Protein AF-A0A443R9B1-F1 (afdb_monomer_lite)

Foldseek 3Di:
DDPPPPPPQPQLQQAQLAEEEEDPDDPPLVVVLVVLNNSSNYHYDPDDDLSHAEYAYPDAPDPRNVVCVVSVHQYAYSVQSVVCSVVSHRDDSPD

InterPro domains:
  IPR001357 BRCT domain [PF00533] (11-84)
  IPR001357 BRCT domain [PS50172] (10-95)
  IPR001357 BRCT domain [SM00292] (12-88)
  IPR036420 BRCT domain superfamily [G3DSA:3.40.50.10190] (9-95)
  IPR036420 BRCT domain superfamily [SSF52113] (6-94)
  IPR045080 XRCC1, first (central) BRCT domain [cd17725] (17-95)

pLDDT: mean 91.02, std 13.95, range [38.59, 98.69]

Radius of gyration: 14.0 Å; chains: 1; bounding box: 49×27×32 Å

Sequence (95 aa):
MKKVTNHNVPFSKVMDKVVFVISGIQNPERRELREKALEMGAKYKADWDDSCTHLICAFVNTPKYLQVIAKKGRIVTKQWINDCHSRKKLLPWRK

Secondary structure (DSSP, 8-state):
----------GGGTTTT-EEEEES--TTHHHHHHHHHHHTT-EE-SS--TT--EEEESSTT-HHHHHHHHTT-EEE-HHHHHHHHHTTS---S--

Organism: NCBI:txid1965070

Structure (mmCIF, N/CA/C/O backbone):
data_AF-A0A443R9B1-F1
#
_entry.id   AF-A0A443R9B1-F1
#
loop_
_atom_site.group_PDB
_atom_site.id
_atom_site.type_symbol
_atom_site.label_atom_id
_atom_site.label_alt_id
_atom_site.label_comp_id
_atom_site.label_asym_id
_atom_site.label_entity_id
_atom_site.label_seq_id
_atom_site.pdbx_PDB_ins_code
_atom_site.Cartn_x
_atom_site.Cartn_y
_atom_site.Cartn_z
_atom_site.occupancy
_atom_site.B_iso_or_equiv
_atom_site.auth_seq_id
_atom_site.auth_comp_id
_atom_site.auth_asym_id
_atom_site.auth_atom_id
_atom_site.pdbx_PDB_model_num
ATOM 1 N N . MET A 1 1 ? -33.689 8.597 9.172 1.00 39.22 1 MET A N 1
ATOM 2 C CA . MET A 1 1 ? -32.714 8.737 10.279 1.00 39.22 1 MET A CA 1
ATOM 3 C C . MET A 1 1 ? -31.354 8.235 9.794 1.00 39.22 1 MET A C 1
ATOM 5 O O . MET A 1 1 ? -31.232 7.052 9.507 1.00 39.22 1 MET A O 1
ATOM 9 N N . LYS A 1 2 ? -30.361 9.113 9.589 1.00 38.59 2 LYS A N 1
ATOM 10 C CA . LYS A 1 2 ? -29.011 8.704 9.157 1.00 38.59 2 LYS A CA 1
ATOM 11 C C . LYS A 1 2 ? -28.205 8.330 10.404 1.00 38.59 2 LYS A C 1
ATOM 13 O O . LYS A 1 2 ? -28.016 9.179 11.268 1.00 38.59 2 LYS A O 1
ATOM 18 N N . LYS A 1 3 ? -27.764 7.071 10.522 1.00 39.88 3 LYS A N 1
ATOM 19 C CA . LYS A 1 3 ? -26.847 6.650 11.592 1.00 39.88 3 LYS A CA 1
ATOM 20 C C . LYS A 1 3 ? -25.526 7.399 11.414 1.00 39.88 3 LYS A C 1
ATOM 22 O O . LYS A 1 3 ? -24.778 7.122 10.482 1.00 39.88 3 LYS A O 1
ATOM 27 N N . VAL A 1 4 ? -25.254 8.352 12.298 1.00 47.00 4 VAL A N 1
ATOM 28 C CA . VAL A 1 4 ? -23.937 8.976 12.430 1.00 47.00 4 VAL A CA 1
ATOM 29 C C . VAL A 1 4 ? -23.057 7.977 13.172 1.00 47.00 4 VAL A C 1
ATOM 31 O O . VAL A 1 4 ? -23.038 7.938 14.398 1.00 47.00 4 VAL A O 1
ATOM 34 N N . THR A 1 5 ? -22.363 7.102 12.449 1.00 45.91 5 THR A N 1
ATOM 35 C CA . THR A 1 5 ? -21.317 6.278 13.061 1.00 45.91 5 THR A CA 1
ATOM 36 C C . THR A 1 5 ? -20.068 7.136 13.187 1.00 45.91 5 THR A C 1
ATOM 38 O O . THR A 1 5 ? -19.212 7.138 12.304 1.00 45.91 5 THR A O 1
ATOM 41 N N . ASN A 1 6 ? -19.963 7.883 14.287 1.00 52.84 6 ASN A N 1
ATOM 42 C CA . ASN A 1 6 ? -18.708 8.507 14.688 1.00 52.84 6 ASN A CA 1
ATOM 43 C C . ASN A 1 6 ? -17.796 7.404 15.247 1.00 52.84 6 ASN A C 1
ATOM 45 O O . ASN A 1 6 ? -17.685 7.212 16.452 1.00 52.84 6 ASN A O 1
ATOM 49 N N . HIS A 1 7 ? -17.251 6.568 14.363 1.00 59.44 7 HIS A N 1
ATOM 50 C CA . HIS A 1 7 ? -16.241 5.584 14.736 1.00 59.44 7 HIS A CA 1
ATOM 51 C C . HIS A 1 7 ? -14.894 6.243 14.500 1.00 59.44 7 HIS A C 1
ATOM 53 O O . HIS A 1 7 ? -14.421 6.317 13.366 1.00 59.44 7 HIS A O 1
ATOM 59 N N . ASN A 1 8 ? -14.294 6.751 15.573 1.00 76.00 8 ASN A N 1
ATOM 60 C CA . ASN A 1 8 ? -12.902 7.162 15.539 1.00 76.00 8 ASN A CA 1
ATOM 61 C C . ASN A 1 8 ? -12.060 5.880 15.431 1.00 76.00 8 ASN A C 1
ATOM 63 O O . ASN A 1 8 ? -11.694 5.277 16.438 1.00 76.00 8 ASN A O 1
ATOM 67 N N . VAL A 1 9 ? -11.874 5.383 14.204 1.00 84.38 9 VAL A N 1
ATOM 68 C CA . VAL A 1 9 ? -11.035 4.213 13.929 1.00 84.38 9 VAL A CA 1
ATOM 69 C C . VAL A 1 9 ? -9.634 4.535 14.458 1.00 84.38 9 VAL A C 1
ATOM 71 O O . VAL A 1 9 ? -9.092 5.579 14.084 1.00 84.38 9 VAL A O 1
ATOM 74 N N . PRO A 1 10 ? -9.035 3.695 15.325 1.00 94.62 10 PRO A N 1
ATOM 75 C CA . PRO A 1 10 ? -7.673 3.920 15.793 1.00 94.62 10 PRO A CA 1
ATOM 76 C C . PRO A 1 10 ? -6.723 4.110 14.611 1.00 94.62 10 PRO A C 1
ATOM 78 O O . PRO A 1 10 ? -6.877 3.443 13.588 1.00 94.62 10 PRO A O 1
ATOM 81 N N . PHE A 1 11 ? -5.721 4.982 14.746 1.00 95.44 11 PHE A N 1
ATOM 82 C CA . PHE A 1 11 ? -4.781 5.255 13.653 1.00 95.44 11 PHE A CA 1
ATOM 83 C C . PHE A 1 11 ? -4.145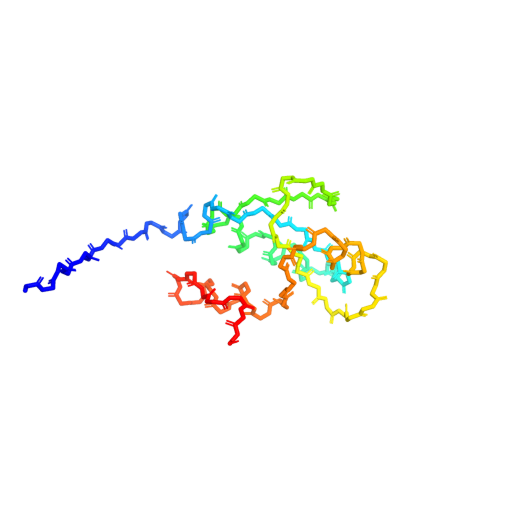 3.965 13.106 1.00 95.44 11 PHE A C 1
ATOM 85 O O . PHE A 1 11 ? -4.142 3.746 11.900 1.00 95.44 11 PHE A O 1
ATOM 92 N N . SER A 1 12 ? -3.781 3.042 14.000 1.00 97.19 12 SER A N 1
ATOM 93 C CA . SER A 1 12 ? -3.257 1.699 13.705 1.00 97.19 12 SER A CA 1
ATOM 94 C C . SER A 1 12 ? -4.249 0.714 13.079 1.00 97.19 12 SER A C 1
ATOM 96 O O . SER A 1 12 ? -3.923 -0.456 12.883 1.00 97.19 12 SER A O 1
ATOM 98 N N . LYS A 1 13 ? -5.474 1.149 12.789 1.00 96.94 13 LYS A N 1
ATOM 99 C CA . LYS A 1 13 ? -6.511 0.376 12.097 1.00 96.94 13 LYS A CA 1
ATOM 100 C C . LYS A 1 13 ? -6.990 1.045 10.813 1.00 96.94 13 LYS A C 1
ATOM 102 O O . LYS A 1 13 ? -7.817 0.470 10.111 1.00 96.94 13 LYS A O 1
ATOM 107 N N . VAL A 1 14 ? -6.458 2.219 10.468 1.00 96.94 14 VAL A N 1
ATOM 108 C CA . VAL A 1 14 ? -6.823 2.958 9.250 1.00 96.94 14 VAL A CA 1
ATOM 109 C C . VAL A 1 14 ? -6.596 2.114 7.989 1.00 96.94 14 VAL A C 1
ATOM 111 O O . VAL A 1 14 ? -7.389 2.179 7.053 1.00 96.94 14 VAL A O 1
ATOM 114 N N . MET A 1 15 ? -5.546 1.294 7.969 1.00 97.88 15 MET A N 1
ATOM 115 C CA . MET A 1 15 ? -5.144 0.445 6.848 1.00 97.88 15 MET A CA 1
ATOM 116 C C . MET A 1 15 ? -5.151 -1.058 7.181 1.00 97.88 15 MET A C 1
ATOM 118 O O . MET A 1 15 ? -4.433 -1.818 6.538 1.00 97.88 15 MET A O 1
ATOM 122 N N . ASP A 1 16 ? -5.961 -1.533 8.135 1.00 96.81 16 ASP A N 1
ATOM 123 C CA . ASP A 1 16 ? -5.882 -2.932 8.610 1.00 96.81 16 ASP A CA 1
ATOM 124 C C . ASP A 1 16 ? -6.113 -4.013 7.525 1.00 96.81 16 ASP A C 1
ATOM 126 O O . ASP A 1 16 ? -5.600 -5.129 7.634 1.00 96.81 16 ASP A O 1
ATOM 130 N N . LYS A 1 17 ? -6.833 -3.674 6.445 1.00 97.12 17 LYS A N 1
ATOM 131 C CA . LYS A 1 17 ? -7.076 -4.542 5.271 1.00 97.12 17 LYS A CA 1
ATOM 132 C C . LYS A 1 17 ? -6.077 -4.332 4.129 1.00 97.12 17 LYS A C 1
ATOM 134 O O . LYS A 1 17 ? -6.245 -4.892 3.042 1.00 97.12 17 LYS A O 1
ATOM 139 N N . VAL A 1 18 ? -5.066 -3.489 4.319 1.00 98.19 18 VAL A N 1
ATOM 140 C CA . VAL A 1 18 ? -4.042 -3.210 3.309 1.00 98.19 18 VAL A CA 1
ATOM 141 C C . VAL A 1 18 ? -2.870 -4.162 3.516 1.00 98.19 18 VAL A C 1
ATOM 143 O O . VAL A 1 18 ? -2.214 -4.145 4.552 1.00 98.19 18 VAL A O 1
ATOM 146 N N . VAL A 1 19 ? -2.578 -4.966 2.498 1.00 98.50 19 VAL A N 1
ATOM 147 C CA . VAL A 1 19 ? -1.355 -5.764 2.393 1.00 98.50 19 VAL A CA 1
ATOM 148 C C . VAL A 1 19 ? -0.626 -5.241 1.167 1.00 98.50 19 VAL A C 1
ATOM 150 O O . VAL A 1 19 ? -1.195 -5.257 0.073 1.00 98.50 19 VAL A O 1
ATOM 153 N N . PHE A 1 20 ? 0.577 -4.704 1.333 1.00 98.44 20 PHE A N 1
ATOM 154 C CA . PHE A 1 20 ? 1.227 -3.939 0.277 1.00 98.44 20 PHE A CA 1
ATOM 155 C C . PHE A 1 20 ? 2.666 -4.352 -0.007 1.00 98.44 20 PHE A C 1
ATOM 157 O O . PHE A 1 20 ? 3.389 -4.851 0.856 1.00 98.44 20 PHE A O 1
ATOM 164 N N . VAL A 1 21 ? 3.075 -4.070 -1.243 1.00 97.69 21 VAL A N 1
ATOM 165 C CA . VAL A 1 21 ? 4.442 -4.227 -1.752 1.00 97.69 21 VAL A CA 1
ATOM 166 C C . VAL A 1 21 ? 4.913 -2.884 -2.312 1.00 97.69 21 VAL A C 1
ATOM 168 O O . VAL A 1 21 ? 4.104 -2.101 -2.808 1.00 97.69 21 VAL A O 1
ATOM 171 N N . ILE A 1 22 ? 6.220 -2.615 -2.259 1.00 97.62 22 ILE A N 1
ATOM 172 C CA . ILE A 1 22 ? 6.838 -1.406 -2.829 1.00 97.62 22 ILE A CA 1
ATOM 173 C C . ILE A 1 22 ? 7.711 -1.776 -4.040 1.00 97.62 22 ILE A C 1
ATOM 175 O O . ILE A 1 22 ? 8.511 -2.714 -3.968 1.00 97.62 22 ILE A O 1
ATOM 179 N N . SER A 1 23 ? 7.599 -1.015 -5.135 1.00 95.56 23 SER A N 1
ATOM 180 C CA . SER A 1 23 ? 8.422 -1.163 -6.346 1.00 95.56 23 SER A CA 1
ATOM 181 C C . SER A 1 23 ? 8.924 0.179 -6.874 1.00 95.56 23 SER A C 1
ATOM 183 O O . SER A 1 23 ? 8.161 1.141 -6.949 1.00 95.56 23 SER A O 1
ATOM 185 N N . GLY A 1 24 ? 10.192 0.229 -7.293 1.00 94.25 24 GLY A N 1
ATOM 186 C CA . GLY A 1 24 ? 10.782 1.421 -7.915 1.00 94.25 24 GLY A CA 1
ATOM 187 C C . GLY A 1 24 ? 11.073 2.577 -6.952 1.00 94.25 24 GLY A C 1
ATOM 188 O O . GLY A 1 24 ? 11.313 3.685 -7.409 1.00 94.25 24 GLY A O 1
ATOM 189 N N . ILE A 1 25 ? 11.048 2.337 -5.637 1.00 95.31 25 ILE A N 1
ATOM 190 C CA . ILE A 1 25 ? 11.368 3.328 -4.598 1.00 95.31 25 ILE A CA 1
ATOM 191 C C . ILE A 1 25 ? 12.607 2.855 -3.832 1.00 95.31 25 ILE A C 1
ATOM 193 O O . ILE A 1 25 ? 12.665 1.693 -3.410 1.00 95.31 25 ILE A O 1
ATOM 197 N N . GLN A 1 26 ? 13.576 3.754 -3.661 1.00 95.38 26 GLN A N 1
ATOM 198 C CA . GLN A 1 26 ? 14.861 3.504 -3.002 1.00 95.38 26 GLN A CA 1
ATOM 199 C C . GLN A 1 26 ? 14.851 3.948 -1.535 1.00 95.38 26 GLN A C 1
ATOM 201 O O . GLN A 1 26 ? 13.975 4.693 -1.099 1.00 95.38 26 GLN A O 1
ATOM 206 N N . ASN A 1 27 ? 15.829 3.486 -0.756 1.00 95.75 27 ASN A N 1
ATOM 207 C CA . ASN A 1 27 ? 16.062 4.011 0.591 1.00 95.75 27 ASN A CA 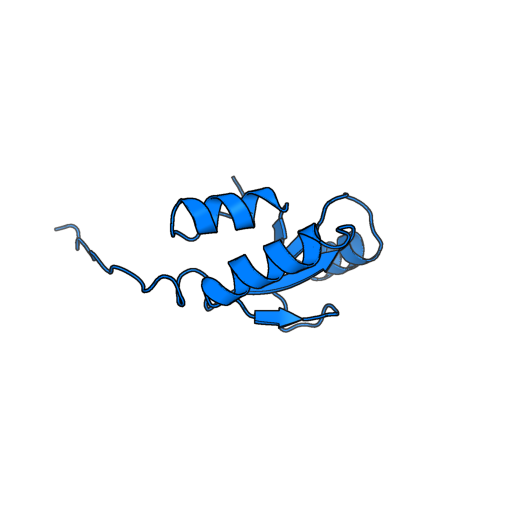1
ATOM 208 C C . ASN A 1 27 ? 16.631 5.445 0.517 1.00 95.75 27 ASN A C 1
ATOM 210 O O . ASN A 1 27 ? 17.368 5.733 -0.427 1.00 95.75 27 ASN A O 1
ATOM 214 N N . PRO A 1 28 ? 16.330 6.331 1.490 1.00 96.94 28 PRO A N 1
ATOM 215 C CA . PRO A 1 28 ? 15.548 6.093 2.714 1.00 96.94 28 PRO A CA 1
ATOM 216 C C . PRO A 1 28 ? 14.021 6.109 2.515 1.00 96.94 28 PRO A C 1
ATOM 218 O O . PRO A 1 28 ? 13.302 5.518 3.317 1.00 96.94 28 PRO A O 1
ATOM 221 N N . GLU A 1 29 ? 13.519 6.673 1.415 1.00 97.38 29 GLU A N 1
ATOM 222 C CA . GLU A 1 29 ? 12.079 6.869 1.168 1.00 97.38 29 GLU A CA 1
ATOM 223 C C . GLU A 1 29 ? 11.260 5.564 1.240 1.00 97.38 29 GLU A C 1
ATOM 225 O O . GLU A 1 29 ? 10.159 5.527 1.794 1.00 97.38 29 GLU A O 1
ATOM 230 N N . ARG A 1 30 ? 11.804 4.450 0.733 1.00 97.94 30 ARG A N 1
ATOM 231 C CA . ARG A 1 30 ? 11.174 3.122 0.825 1.00 97.94 30 ARG A CA 1
ATOM 232 C C . ARG A 1 30 ? 10.897 2.722 2.275 1.00 97.94 30 ARG A C 1
ATOM 234 O O . ARG A 1 30 ? 9.847 2.140 2.557 1.00 97.94 30 ARG A O 1
ATOM 241 N N . ARG A 1 31 ? 11.847 2.989 3.174 1.00 98.31 31 ARG A N 1
ATOM 242 C CA . ARG A 1 31 ? 11.731 2.669 4.598 1.00 98.31 31 ARG A CA 1
ATOM 243 C C . ARG A 1 31 ? 10.648 3.526 5.242 1.00 98.31 31 ARG A C 1
ATOM 245 O O . ARG A 1 31 ? 9.771 2.964 5.888 1.00 98.31 31 ARG A O 1
ATOM 252 N N . GLU A 1 32 ? 10.664 4.829 4.989 1.00 98.38 32 GLU A N 1
ATOM 253 C CA . GLU A 1 32 ? 9.691 5.777 5.543 1.00 98.38 32 GLU A CA 1
ATOM 254 C C . GLU A 1 32 ? 8.256 5.454 5.111 1.00 98.38 32 GLU A C 1
ATOM 256 O O . GLU A 1 32 ? 7.340 5.426 5.931 1.00 98.38 32 GLU A O 1
ATOM 261 N N . LEU A 1 33 ? 8.040 5.150 3.825 1.00 98.38 33 LEU A N 1
ATOM 262 C CA . LEU A 1 33 ? 6.721 4.751 3.325 1.00 98.38 33 LEU A CA 1
ATOM 263 C C . LEU A 1 33 ? 6.233 3.457 3.969 1.00 98.38 33 LEU A C 1
ATOM 265 O O . LEU A 1 33 ? 5.049 3.332 4.288 1.00 98.38 33 LEU A O 1
ATOM 269 N N . ARG A 1 34 ? 7.140 2.492 4.162 1.00 98.62 34 ARG A N 1
ATOM 270 C CA . ARG A 1 34 ? 6.813 1.247 4.851 1.00 98.62 34 ARG A CA 1
ATOM 271 C C . ARG A 1 34 ? 6.408 1.526 6.296 1.00 98.62 34 ARG A C 1
ATOM 273 O O . ARG A 1 34 ? 5.373 1.028 6.716 1.00 98.62 34 ARG A O 1
ATOM 280 N N . GLU A 1 35 ? 7.191 2.312 7.028 1.00 98.69 35 GLU A N 1
ATOM 281 C CA . GLU A 1 35 ? 6.929 2.647 8.433 1.00 98.69 35 GLU A CA 1
ATOM 282 C C . GLU A 1 35 ? 5.579 3.360 8.593 1.00 98.69 35 GLU A C 1
ATOM 284 O O . GLU A 1 35 ? 4.727 2.863 9.325 1.00 98.69 35 GLU A O 1
ATOM 289 N N . LYS A 1 36 ? 5.299 4.401 7.797 1.00 98.62 36 LYS A N 1
ATOM 290 C CA . LYS A 1 36 ? 3.997 5.099 7.802 1.00 98.62 36 LYS A CA 1
ATOM 291 C C . LYS A 1 36 ? 2.811 4.163 7.562 1.00 98.62 36 LYS A C 1
ATOM 293 O O . LYS A 1 36 ? 1.773 4.287 8.208 1.00 98.62 36 LYS A O 1
ATOM 298 N N . ALA A 1 37 ? 2.931 3.237 6.613 1.00 98.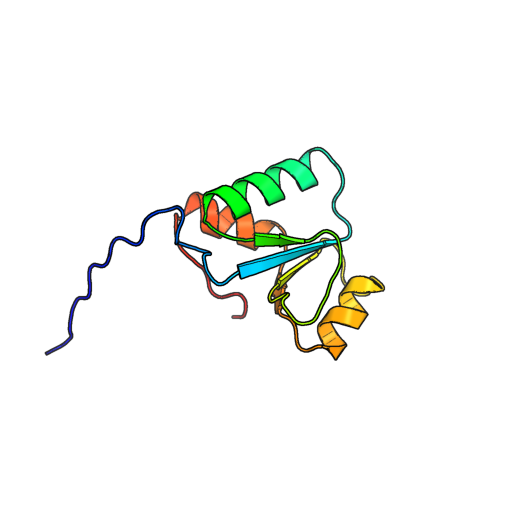56 37 ALA A N 1
ATOM 299 C CA . ALA A 1 37 ? 1.861 2.288 6.318 1.00 98.56 37 ALA A CA 1
ATOM 300 C C . ALA A 1 37 ? 1.655 1.278 7.462 1.00 98.56 37 ALA A C 1
ATOM 302 O O . ALA A 1 37 ? 0.513 0.979 7.817 1.00 98.56 37 ALA A O 1
ATOM 303 N N . LEU A 1 38 ? 2.745 0.778 8.057 1.00 98.62 38 LEU A N 1
ATOM 304 C CA . LEU A 1 38 ? 2.699 -0.130 9.208 1.00 98.62 38 LEU A CA 1
ATOM 305 C C . LEU A 1 38 ? 2.095 0.552 10.445 1.00 98.62 38 LEU A C 1
ATOM 307 O O . LEU A 1 38 ? 1.263 -0.052 11.118 1.00 98.62 38 LEU A O 1
ATOM 311 N N . GLU A 1 39 ? 2.433 1.819 10.705 1.00 98.44 39 GLU A N 1
ATOM 312 C CA . GLU A 1 39 ? 1.823 2.632 11.770 1.00 98.44 39 GLU A CA 1
ATOM 313 C C . GLU A 1 39 ? 0.303 2.755 11.618 1.00 98.44 39 GLU A C 1
ATOM 315 O O . GLU A 1 39 ? -0.411 2.809 12.617 1.00 98.44 39 GLU A O 1
ATOM 320 N N . MET A 1 40 ? -0.196 2.760 10.376 1.00 98.50 40 MET A N 1
ATOM 321 C CA . MET A 1 40 ? -1.627 2.778 10.064 1.00 98.50 40 MET A CA 1
ATOM 322 C C . MET A 1 40 ? -2.296 1.393 10.110 1.00 98.50 40 MET A C 1
ATOM 324 O O . MET A 1 40 ? -3.499 1.282 9.868 1.00 98.50 40 MET A O 1
ATOM 328 N N . GLY A 1 41 ? -1.549 0.328 10.407 1.00 98.25 41 GLY A N 1
ATOM 329 C CA . GLY A 1 41 ? -2.063 -1.041 10.496 1.00 98.25 41 GLY A CA 1
ATOM 330 C C . GLY A 1 41 ? -1.963 -1.868 9.220 1.00 98.25 41 GLY A C 1
ATOM 331 O O . GLY A 1 41 ? -2.473 -2.989 9.195 1.00 98.25 41 GLY A O 1
ATOM 332 N N . ALA A 1 42 ? -1.328 -1.352 8.166 1.00 98.50 42 ALA A N 1
ATOM 333 C CA . ALA A 1 42 ? -1.084 -2.139 6.965 1.00 98.50 42 ALA A CA 1
ATOM 334 C C . ALA A 1 42 ? -0.084 -3.275 7.238 1.00 98.50 42 ALA A C 1
ATOM 336 O O . ALA A 1 42 ? 0.673 -3.255 8.207 1.00 98.50 42 ALA A O 1
ATOM 337 N N . LYS A 1 43 ? -0.028 -4.253 6.333 1.0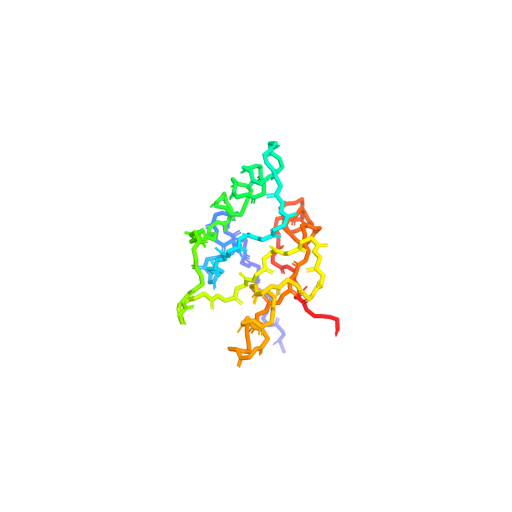0 98.69 43 LYS A N 1
ATOM 338 C CA . LYS A 1 43 ? 0.975 -5.326 6.332 1.00 98.69 43 LYS A CA 1
ATOM 339 C C . LYS A 1 43 ? 1.885 -5.181 5.122 1.00 98.69 43 LYS A C 1
ATOM 341 O O . LYS A 1 43 ? 1.407 -5.035 4.003 1.00 98.69 43 LYS A O 1
ATOM 346 N N . TYR A 1 44 ? 3.192 -5.249 5.336 1.00 98.44 44 TYR A N 1
ATOM 347 C CA . TYR A 1 44 ? 4.183 -5.172 4.263 1.00 98.44 44 TYR A CA 1
ATOM 348 C C . TYR A 1 44 ? 4.639 -6.567 3.824 1.00 98.44 44 TYR A C 1
ATOM 350 O O . TYR A 1 44 ? 4.870 -7.433 4.667 1.00 98.44 44 TYR A O 1
ATOM 358 N N . LYS A 1 45 ? 4.844 -6.755 2.515 1.00 97.94 45 LYS A N 1
ATOM 359 C CA . LYS A 1 45 ? 5.514 -7.929 1.937 1.00 97.94 45 LYS A CA 1
ATOM 360 C C . LYS A 1 45 ? 6.599 -7.492 0.952 1.00 97.94 45 LYS A C 1
ATOM 362 O O . LYS A 1 45 ? 6.467 -6.473 0.274 1.00 97.94 45 LYS A O 1
ATOM 367 N N . ALA A 1 46 ? 7.692 -8.254 0.889 1.00 94.75 46 ALA A N 1
ATOM 368 C CA . ALA A 1 46 ? 8.791 -7.983 -0.043 1.00 94.75 46 ALA A CA 1
ATOM 369 C C . ALA A 1 46 ? 8.377 -8.243 -1.502 1.00 94.75 46 ALA A C 1
ATOM 371 O O . ALA A 1 46 ? 8.675 -7.439 -2.395 1.00 94.75 46 ALA A O 1
ATOM 372 N N . ASP A 1 47 ? 7.608 -9.313 -1.700 1.00 93.75 47 ASP A N 1
ATOM 373 C CA . ASP A 1 47 ? 7.138 -9.781 -2.997 1.00 93.75 47 ASP A CA 1
ATOM 374 C C . ASP A 1 47 ? 5.625 -9.944 -3.035 1.00 93.75 47 ASP A C 1
ATOM 376 O O . ASP A 1 47 ? 4.948 -10.017 -2.006 1.00 93.75 47 ASP A O 1
ATOM 380 N N . TRP A 1 48 ? 5.094 -9.922 -4.256 1.00 95.12 48 TRP A N 1
ATOM 381 C CA . TRP A 1 48 ? 3.664 -10.008 -4.494 1.00 95.12 48 TRP A CA 1
ATOM 382 C C . TRP A 1 48 ? 3.192 -11.459 -4.492 1.00 95.12 48 TRP A C 1
ATOM 384 O O . TRP A 1 48 ? 3.651 -12.262 -5.303 1.00 95.12 48 TRP A O 1
ATOM 394 N N . ASP A 1 49 ? 2.190 -11.753 -3.670 1.00 94.69 49 ASP A N 1
ATOM 395 C CA . ASP A 1 49 ? 1.397 -12.975 -3.751 1.00 94.69 49 ASP A CA 1
ATOM 396 C C . ASP A 1 49 ? -0.101 -12.663 -3.670 1.00 94.69 49 ASP A C 1
ATOM 398 O O . ASP A 1 49 ? -0.513 -11.503 -3.691 1.00 94.69 49 ASP A O 1
ATOM 402 N N . ASP A 1 50 ? -0.930 -13.700 -3.614 1.00 93.88 50 ASP A N 1
ATOM 403 C CA . ASP A 1 50 ? -2.385 -13.555 -3.711 1.00 93.88 50 ASP A CA 1
ATOM 404 C C . ASP A 1 50 ? -3.025 -12.954 -2.448 1.00 93.88 50 ASP A C 1
ATOM 406 O O . ASP A 1 50 ? -4.200 -12.595 -2.462 1.00 93.88 50 ASP A O 1
ATOM 410 N N . SER A 1 51 ? -2.253 -12.768 -1.369 1.00 95.88 51 SER A N 1
ATOM 411 C CA . SER A 1 51 ? -2.704 -12.026 -0.185 1.00 95.88 51 SER A CA 1
ATOM 412 C C . SER A 1 51 ? -2.516 -10.508 -0.313 1.00 95.88 51 SER A C 1
A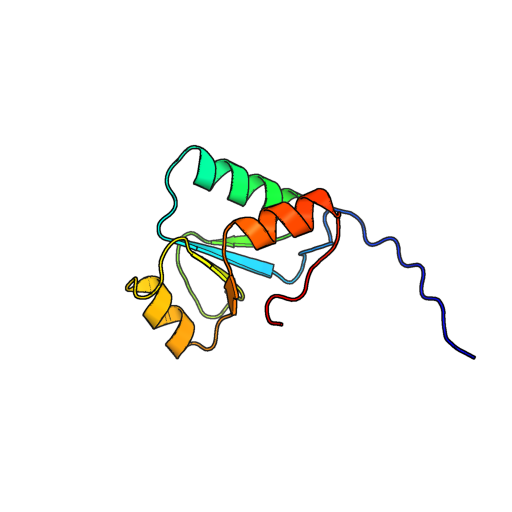TOM 414 O O . SER A 1 51 ? -3.069 -9.751 0.489 1.00 95.88 51 SER A O 1
ATOM 416 N N . CYS A 1 52 ? -1.731 -10.043 -1.292 1.00 97.44 52 CYS A N 1
ATOM 417 C CA . CYS A 1 52 ? -1.455 -8.625 -1.493 1.00 97.44 52 CYS A CA 1
ATOM 418 C C . CYS A 1 52 ? -2.662 -7.891 -2.083 1.00 97.44 52 CYS A C 1
ATOM 420 O O . CYS A 1 52 ? -3.336 -8.369 -2.991 1.00 97.44 52 CYS A O 1
ATOM 422 N N . THR A 1 53 ? -2.905 -6.674 -1.600 1.00 97.50 53 THR A N 1
ATOM 423 C CA . THR A 1 53 ? -4.003 -5.821 -2.065 1.00 97.50 53 THR A CA 1
ATOM 424 C C . THR A 1 53 ? -3.520 -4.581 -2.811 1.00 97.50 53 THR A C 1
ATOM 426 O O . THR A 1 53 ? -4.209 -4.147 -3.736 1.00 97.50 53 THR A O 1
ATOM 429 N N . HIS A 1 54 ? -2.356 -4.016 -2.453 1.00 97.94 54 HIS A N 1
ATOM 430 C CA . HIS A 1 54 ? -1.849 -2.769 -3.043 1.00 97.94 54 HIS A CA 1
ATOM 431 C C . HIS A 1 54 ? -0.370 -2.841 -3.449 1.00 97.94 54 HIS A C 1
ATOM 433 O O . HIS A 1 54 ? 0.481 -3.325 -2.708 1.00 97.94 54 HIS A O 1
ATOM 439 N N . LEU A 1 55 ? -0.040 -2.305 -4.619 1.00 97.62 55 LEU A N 1
ATOM 440 C CA . LEU A 1 55 ? 1.322 -2.023 -5.049 1.00 97.62 55 LEU A CA 1
ATOM 441 C C . LEU A 1 55 ? 1.558 -0.518 -4.944 1.00 97.62 55 LEU A C 1
ATOM 443 O O . LEU A 1 55 ? 0.888 0.261 -5.622 1.00 97.62 55 LEU A O 1
ATOM 447 N N . ILE A 1 56 ? 2.537 -0.122 -4.135 1.00 97.50 56 ILE A N 1
ATOM 448 C CA . ILE A 1 56 ? 3.050 1.247 -4.113 1.00 97.50 56 ILE A CA 1
ATOM 449 C C . ILE A 1 56 ? 4.156 1.328 -5.162 1.00 97.50 56 ILE A C 1
ATOM 451 O O . ILE A 1 56 ? 5.193 0.671 -5.024 1.00 97.50 56 ILE A O 1
ATOM 455 N N . CYS A 1 57 ? 3.939 2.095 -6.227 1.00 94.44 57 CYS A N 1
ATOM 456 C CA . CYS A 1 57 ? 4.865 2.144 -7.353 1.00 94.44 57 CYS A CA 1
ATOM 457 C C . CYS A 1 57 ? 5.230 3.575 -7.742 1.00 94.44 57 CYS A C 1
ATOM 459 O O . CYS A 1 57 ? 4.364 4.448 -7.796 1.00 94.44 57 CYS A O 1
ATOM 461 N N . ALA A 1 58 ? 6.514 3.803 -8.023 1.00 90.19 58 ALA A N 1
ATOM 462 C CA . ALA A 1 58 ? 6.999 5.078 -8.553 1.00 90.19 58 ALA A CA 1
ATOM 463 C C . ALA A 1 58 ? 6.767 5.221 -10.065 1.00 90.19 58 ALA A C 1
ATOM 465 O O . ALA A 1 58 ? 6.551 6.330 -10.545 1.00 90.19 58 ALA A O 1
ATOM 466 N N . PHE A 1 59 ? 6.790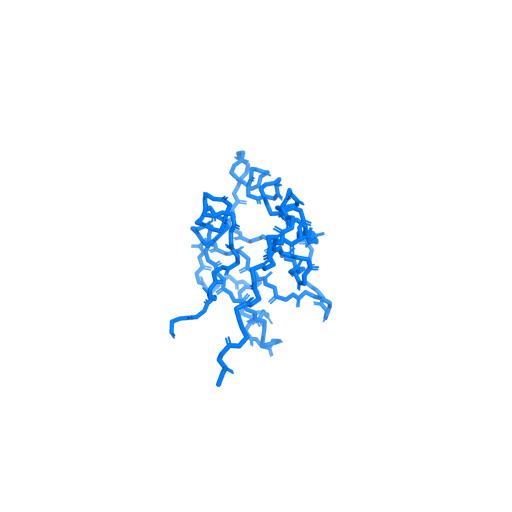 4.109 -10.807 1.00 87.44 59 PHE A N 1
ATOM 467 C CA . PHE A 1 59 ? 6.772 4.108 -12.268 1.00 87.44 59 PHE A CA 1
ATOM 468 C C . PHE A 1 59 ? 5.760 3.098 -12.806 1.00 87.44 59 PHE A C 1
ATOM 470 O O . PHE A 1 59 ? 5.643 1.978 -12.303 1.00 87.44 59 PHE A O 1
ATOM 477 N N . VAL A 1 60 ? 5.051 3.479 -13.865 1.00 83.25 60 VAL A N 1
ATOM 478 C CA . VAL A 1 60 ? 4.252 2.532 -14.651 1.00 83.25 60 VAL A CA 1
ATOM 479 C C . VAL A 1 60 ? 5.169 1.551 -15.392 1.00 83.25 60 VAL A C 1
ATOM 481 O O . VAL A 1 60 ? 6.360 1.808 -15.555 1.00 83.25 60 VAL A O 1
ATOM 484 N N . ASN A 1 61 ? 4.625 0.417 -15.837 1.00 85.75 61 ASN A N 1
ATOM 485 C CA . ASN A 1 61 ? 5.308 -0.551 -16.712 1.00 85.75 61 ASN A CA 1
ATOM 486 C C . ASN A 1 61 ? 6.564 -1.243 -16.146 1.00 85.75 61 ASN A C 1
ATOM 488 O O . ASN A 1 61 ? 7.309 -1.871 -16.893 1.00 85.75 61 ASN A O 1
ATOM 492 N N . THR A 1 62 ? 6.794 -1.218 -14.832 1.00 85.75 62 THR A N 1
ATOM 493 C CA . THR A 1 62 ? 7.767 -2.148 -14.225 1.00 85.75 62 THR A CA 1
ATOM 494 C C . THR A 1 62 ? 7.252 -3.597 -14.319 1.00 85.75 62 THR A C 1
ATOM 496 O O . THR A 1 62 ? 6.034 -3.799 -14.315 1.00 85.75 62 THR A O 1
ATOM 499 N N . PRO A 1 63 ? 8.111 -4.638 -14.323 1.00 88.75 63 PRO A N 1
ATOM 500 C CA . PRO A 1 63 ? 7.644 -6.031 -14.321 1.00 88.75 63 PRO A CA 1
ATOM 501 C C . PRO A 1 63 ? 6.644 -6.328 -13.192 1.00 88.75 63 PRO A C 1
ATOM 503 O O . PRO A 1 63 ? 5.624 -6.982 -13.403 1.00 88.75 63 PRO A O 1
ATOM 506 N N . LYS A 1 64 ? 6.875 -5.746 -12.005 1.00 86.12 64 LYS A N 1
ATOM 507 C CA . LYS A 1 64 ? 5.965 -5.852 -10.856 1.00 86.12 64 LYS A CA 1
ATOM 508 C C . LYS A 1 64 ? 4.646 -5.100 -11.082 1.00 86.12 64 LYS A C 1
ATOM 510 O O . LYS A 1 64 ? 3.599 -5.594 -10.688 1.00 86.12 64 LYS A O 1
ATOM 515 N N . TYR A 1 65 ? 4.663 -3.944 -11.749 1.00 92.12 65 TYR A N 1
ATOM 516 C CA . TYR A 1 65 ? 3.437 -3.237 -12.144 1.00 92.12 65 TYR A CA 1
ATOM 517 C C . TYR A 1 65 ? 2.560 -4.116 -13.046 1.00 92.12 65 TYR A C 1
ATOM 519 O O . TYR A 1 65 ? 1.381 -4.311 -12.757 1.00 92.12 65 TYR A O 1
ATOM 527 N N . LEU A 1 66 ? 3.150 -4.698 -14.095 1.00 91.62 66 LEU A N 1
ATOM 528 C CA . LEU A 1 66 ? 2.437 -5.551 -15.049 1.00 91.62 66 LEU A CA 1
ATOM 529 C C . LEU A 1 66 ? 1.875 -6.813 -14.376 1.00 91.62 66 LEU A C 1
ATOM 531 O O . LEU A 1 66 ? 0.711 -7.155 -14.583 1.00 91.62 66 LEU A O 1
ATOM 535 N N . GLN A 1 67 ? 2.660 -7.449 -13.498 1.00 92.25 67 GLN A N 1
ATOM 536 C CA . GLN A 1 67 ? 2.214 -8.585 -12.686 1.00 92.25 67 GLN A CA 1
ATOM 537 C C . GLN A 1 67 ? 0.967 -8.240 -11.855 1.00 92.25 67 GLN A C 1
ATOM 539 O O . GLN A 1 67 ? 0.011 -9.013 -11.799 1.00 92.25 67 GLN A O 1
ATOM 544 N N . VAL A 1 68 ? 0.966 -7.073 -11.207 1.00 92.38 68 VAL A N 1
ATOM 545 C CA . VAL A 1 68 ? -0.130 -6.650 -10.327 1.00 92.38 68 VAL A CA 1
ATOM 546 C C . VAL A 1 68 ? -1.384 -6.282 -11.113 1.00 92.38 68 VAL A C 1
ATOM 548 O O . VAL A 1 68 ? -2.484 -6.622 -10.675 1.00 92.38 68 VAL A O 1
ATOM 551 N N . ILE A 1 69 ? -1.240 -5.664 -12.291 1.00 91.62 69 ILE A N 1
ATOM 552 C CA . ILE A 1 69 ? -2.362 -5.440 -13.215 1.00 91.62 69 ILE A CA 1
ATOM 553 C C . ILE A 1 69 ? -3.019 -6.771 -13.596 1.00 91.62 69 ILE A C 1
ATOM 555 O O . ILE A 1 69 ? -4.237 -6.900 -13.468 1.00 91.62 69 ILE A O 1
ATOM 559 N N . ALA A 1 70 ? -2.229 -7.774 -13.995 1.00 90.94 70 ALA A N 1
ATOM 560 C CA . ALA A 1 70 ? -2.749 -9.090 -14.374 1.00 90.94 70 ALA A CA 1
ATOM 561 C C . ALA A 1 70 ? -3.508 -9.771 -13.219 1.00 90.94 70 ALA A C 1
ATOM 563 O O . ALA A 1 70 ? -4.551 -10.387 -13.431 1.00 90.94 70 ALA A O 1
ATOM 564 N N . LYS A 1 71 ? -3.037 -9.584 -11.979 1.00 91.25 71 LYS A N 1
ATOM 565 C CA . LYS A 1 71 ? -3.687 -10.076 -10.753 1.00 91.25 71 LYS A CA 1
ATOM 566 C C . LYS A 1 71 ? -4.813 -9.174 -10.225 1.00 91.25 71 LYS A C 1
ATOM 568 O O . LYS A 1 71 ? -5.326 -9.420 -9.137 1.00 91.25 71 LYS A O 1
ATOM 573 N N . LYS A 1 72 ? -5.214 -8.133 -10.969 1.00 90.50 72 LYS A N 1
ATOM 574 C CA . LYS A 1 72 ? -6.256 -7.155 -10.589 1.00 90.50 72 LYS A CA 1
ATOM 575 C C . LYS A 1 72 ? -5.995 -6.463 -9.239 1.00 90.50 72 LYS A C 1
ATOM 577 O O . LYS A 1 72 ? -6.931 -6.029 -8.566 1.00 90.50 72 LYS A O 1
ATOM 582 N N . GLY A 1 73 ? -4.727 -6.337 -8.848 1.00 92.62 73 GLY A N 1
ATOM 583 C CA . GLY A 1 73 ? -4.331 -5.614 -7.646 1.00 92.62 73 GLY A CA 1
ATOM 584 C C . GLY A 1 73 ? -4.482 -4.101 -7.804 1.00 92.62 73 GLY A C 1
ATOM 585 O O . GLY A 1 73 ? -4.622 -3.560 -8.905 1.00 92.62 73 GLY A O 1
ATOM 586 N N . ARG A 1 74 ? -4.468 -3.388 -6.678 1.00 96.12 74 ARG A N 1
ATOM 587 C CA . ARG A 1 74 ? -4.592 -1.927 -6.658 1.00 96.12 74 ARG A CA 1
ATOM 588 C C . ARG A 1 74 ? -3.212 -1.315 -6.795 1.00 96.12 74 ARG A C 1
ATOM 590 O O . ARG A 1 74 ? -2.307 -1.705 -6.070 1.00 96.12 74 ARG A O 1
ATOM 597 N N . ILE A 1 75 ? -3.037 -0.352 -7.688 1.00 95.75 75 ILE A N 1
ATOM 598 C CA . ILE A 1 75 ? -1.751 0.328 -7.862 1.00 95.75 75 ILE A CA 1
ATOM 599 C C . ILE A 1 75 ? -1.925 1.781 -7.456 1.00 95.75 75 ILE A C 1
ATOM 601 O O . ILE A 1 75 ? -2.840 2.450 -7.930 1.00 95.75 75 ILE A O 1
ATOM 605 N N . VAL A 1 76 ? -1.064 2.245 -6.559 1.00 96.81 76 VAL A N 1
ATOM 606 C CA . VAL A 1 76 ? -1.080 3.603 -6.013 1.00 96.81 76 VAL A CA 1
ATOM 607 C C . VAL A 1 76 ? 0.341 4.161 -5.971 1.00 96.81 76 VAL A C 1
ATOM 609 O O . VAL A 1 76 ? 1.326 3.424 -6.038 1.00 96.81 76 VAL A O 1
ATOM 612 N N . THR A 1 77 ? 0.457 5.478 -5.852 1.00 96.44 77 THR A N 1
ATOM 613 C CA . THR A 1 77 ? 1.747 6.157 -5.700 1.00 96.44 77 THR A CA 1
ATOM 614 C C . THR A 1 77 ? 2.091 6.342 -4.224 1.00 96.44 77 THR A C 1
ATOM 616 O O . THR A 1 77 ? 1.247 6.180 -3.339 1.00 96.44 77 THR A O 1
ATOM 619 N N . LYS A 1 78 ? 3.330 6.761 -3.947 1.00 96.75 78 LYS A N 1
ATOM 620 C CA . LYS A 1 78 ? 3.762 7.165 -2.600 1.00 96.75 78 LYS A CA 1
ATOM 621 C C . LYS A 1 78 ? 2.868 8.234 -1.960 1.00 96.75 78 LYS A C 1
ATOM 623 O O . LYS A 1 78 ? 2.679 8.225 -0.745 1.00 96.75 78 LYS A O 1
ATOM 628 N N . GLN A 1 79 ? 2.274 9.112 -2.775 1.00 97.25 79 GLN A N 1
ATOM 629 C CA . GLN A 1 79 ? 1.413 10.189 -2.292 1.00 97.25 79 GLN A CA 1
ATOM 630 C C . GLN A 1 79 ? 0.183 9.650 -1.562 1.00 97.25 79 GLN A C 1
ATOM 632 O O . GLN A 1 79 ? -0.221 10.222 -0.559 1.00 97.25 79 GLN A O 1
ATOM 637 N N . TRP A 1 80 ? -0.363 8.508 -1.992 1.00 97.69 80 TRP A N 1
ATOM 638 C CA . TRP A 1 80 ? -1.523 7.906 -1.338 1.00 97.69 80 TRP A CA 1
ATOM 639 C C . TRP A 1 80 ? -1.233 7.518 0.119 1.00 97.69 80 TRP A C 1
ATOM 641 O O . TRP A 1 80 ? -2.038 7.815 0.999 1.00 97.69 80 TRP A O 1
ATOM 651 N N . ILE A 1 81 ? -0.063 6.927 0.394 1.00 98.12 81 ILE A N 1
ATOM 652 C CA . ILE A 1 81 ? 0.363 6.607 1.767 1.00 98.12 81 ILE A CA 1
ATOM 653 C C . ILE A 1 81 ? 0.553 7.888 2.581 1.00 98.12 81 ILE A C 1
ATOM 655 O O . ILE A 1 81 ? 0.041 7.981 3.695 1.00 98.12 81 ILE A O 1
ATOM 659 N N . ASN A 1 82 ? 1.247 8.882 2.019 1.00 98.06 82 ASN A N 1
ATOM 660 C CA . ASN A 1 82 ? 1.498 10.154 2.698 1.00 98.06 82 ASN A CA 1
ATOM 661 C C . ASN A 1 82 ? 0.198 10.895 3.041 1.00 98.06 82 ASN A C 1
ATOM 663 O O . ASN A 1 82 ? 0.038 11.360 4.168 1.00 98.06 82 ASN A O 1
ATOM 667 N N . ASP A 1 83 ? -0.749 10.955 2.106 1.00 97.81 83 ASP A N 1
ATOM 668 C CA . ASP A 1 83 ? -2.030 11.625 2.311 1.00 97.81 83 ASP A CA 1
ATOM 669 C C . ASP A 1 83 ? -2.903 10.880 3.325 1.00 97.81 83 ASP A C 1
ATOM 671 O O . ASP A 1 83 ? -3.545 11.515 4.163 1.00 97.81 83 ASP A O 1
ATOM 675 N N . CYS A 1 84 ? -2.921 9.541 3.286 1.00 97.69 84 CYS A N 1
ATOM 676 C CA . CYS A 1 84 ? -3.652 8.757 4.280 1.00 97.69 84 CYS A CA 1
ATOM 677 C C . CYS A 1 84 ? -3.077 8.947 5.690 1.00 97.69 84 CYS A C 1
ATOM 679 O O . CYS A 1 84 ? -3.843 9.104 6.643 1.00 97.69 84 CYS A O 1
ATOM 681 N N . HIS A 1 85 ? -1.744 8.968 5.812 1.00 98.12 85 HIS A N 1
ATOM 682 C CA . HIS A 1 85 ? -1.035 9.175 7.078 1.00 98.12 85 HIS A CA 1
ATOM 683 C C . HIS A 1 85 ? -1.314 10.571 7.640 1.00 98.12 85 HIS A C 1
ATOM 685 O O . HIS A 1 85 ? -1.825 10.696 8.752 1.00 98.12 85 HIS A O 1
ATOM 691 N N . SER A 1 86 ? -1.114 11.611 6.824 1.00 97.62 86 SER A N 1
ATOM 692 C CA . SER A 1 86 ? -1.351 13.010 7.198 1.00 97.62 86 SER A CA 1
ATOM 693 C C . SER A 1 86 ? -2.798 13.266 7.633 1.00 97.62 86 SER A C 1
ATOM 695 O O . SER A 1 86 ? -3.041 13.947 8.628 1.00 97.62 86 SER A O 1
ATOM 697 N N . ARG A 1 87 ? -3.773 12.677 6.929 1.00 96.25 87 ARG A N 1
ATOM 698 C CA . ARG A 1 87 ? -5.206 12.858 7.219 1.00 96.25 87 ARG A CA 1
ATOM 699 C C . ARG A 1 87 ? -5.758 11.861 8.233 1.00 96.25 87 ARG A C 1
ATOM 701 O O . ARG A 1 87 ? -6.944 11.933 8.546 1.00 96.25 87 ARG A O 1
ATOM 708 N N . LYS A 1 88 ? -4.938 10.914 8.704 1.00 96.06 88 LYS A N 1
ATOM 709 C CA . LYS A 1 88 ? -5.339 9.809 9.591 1.00 96.06 88 LYS A CA 1
ATOM 710 C C . LYS A 1 88 ? -6.583 9.067 9.085 1.00 96.06 88 LYS A C 1
ATOM 712 O O . LYS A 1 88 ? -7.475 8.721 9.856 1.00 96.06 88 LYS A O 1
ATOM 717 N N . LYS A 1 89 ? -6.668 8.858 7.767 1.00 95.69 89 LYS A N 1
ATOM 718 C CA . LYS A 1 89 ? -7.855 8.306 7.101 1.00 95.69 89 LYS A CA 1
ATOM 719 C C . LYS A 1 89 ? -7.473 7.515 5.859 1.00 95.69 89 LYS A C 1
ATOM 721 O O . LYS A 1 89 ? -6.644 7.957 5.075 1.00 95.69 89 LYS A O 1
ATOM 726 N N . LEU A 1 90 ? -8.158 6.396 5.628 1.00 95.75 90 LEU A N 1
ATOM 727 C CA . LEU A 1 90 ? -8.034 5.641 4.387 1.00 95.75 90 LEU A CA 1
ATOM 728 C C . LEU A 1 90 ? -8.700 6.418 3.253 1.00 95.75 90 LEU A C 1
ATOM 730 O O . LEU A 1 90 ? -9.917 6.627 3.254 1.00 95.75 90 LEU A O 1
ATOM 734 N N . LEU A 1 91 ? -7.898 6.850 2.289 1.00 96.12 91 LEU A N 1
ATOM 735 C CA . LEU A 1 91 ? -8.390 7.539 1.107 1.00 96.12 91 LEU A CA 1
ATOM 736 C C . LEU A 1 91 ? -8.746 6.538 0.003 1.00 96.12 91 LEU A C 1
ATOM 738 O O . LEU A 1 91 ? -8.118 5.479 -0.098 1.00 96.12 91 LEU A O 1
ATOM 742 N N . PRO A 1 92 ? -9.717 6.869 -0.864 1.00 94.81 92 PRO A N 1
ATOM 743 C CA . PRO A 1 92 ? -9.959 6.108 -2.081 1.00 94.81 92 PRO A CA 1
ATOM 744 C C . PRO A 1 92 ? -8.670 5.946 -2.895 1.00 94.81 92 PRO A C 1
ATOM 746 O O . PRO A 1 92 ? -7.872 6.873 -3.014 1.00 94.81 92 PRO A O 1
ATOM 749 N N . TRP A 1 93 ? -8.464 4.753 -3.445 1.00 91.88 93 TRP A N 1
ATOM 750 C CA . TRP A 1 93 ? -7.294 4.420 -4.266 1.00 91.88 93 TRP A CA 1
ATOM 751 C C . TRP A 1 93 ? -7.533 4.676 -5.767 1.00 91.88 93 TRP A C 1
ATOM 753 O O . TRP A 1 93 ? -6.584 4.723 -6.543 1.00 91.88 93 TRP A O 1
ATOM 763 N N . ARG A 1 94 ? -8.799 4.853 -6.171 1.00 80.62 94 ARG A N 1
ATOM 764 C CA . ARG A 1 94 ? -9.244 5.324 -7.492 1.00 80.62 94 ARG A CA 1
ATOM 765 C C . ARG A 1 94 ? -10.147 6.541 -7.300 1.00 80.62 94 ARG A C 1
ATOM 767 O O . ARG A 1 94 ? -10.840 6.617 -6.283 1.00 80.62 94 ARG A O 1
ATOM 774 N N . LYS A 1 95 ? -10.094 7.469 -8.254 1.00 60.31 95 LYS A N 1
ATOM 775 C CA . LYS A 1 95 ? -11.096 8.527 -8.419 1.00 60.31 95 LYS A CA 1
ATOM 776 C C . LYS A 1 95 ? -12.262 7.996 -9.238 1.00 60.31 95 LYS A C 1
ATOM 778 O O . LYS A 1 95 ? -11.995 7.129 -10.100 1.00 60.31 95 LYS A O 1
#